Protein AF-A0A1H7HLQ2-F1 (afdb_monomer_lite)

Organism: NCBI:txid650850

Radius of gyration: 25.35 Å; chains: 1; bounding box: 40×44×76 Å

InterPro domains:
  IPR029261 Transposase IS204/IS1001/IS1096/IS1165, zinc-finger [PF14690] (16-47)
  IPR032877 Transposase IS204/IS1001/IS1096/IS1165, helix-turn-helix domain [PF13542] (53-80)

Sequence (111 aa):
MSVVTDTRPLQRHPAHDFAEKTWRHLNFFQHHCYLHARVSRTKCPEHGVRRIKVPWARPGSDLTLLFEQSAMSLVKEMPVLASPPPGAKAKGGVCRKNPNNSMELSEIPAS

Secondary structure (DSSP, 8-state):
-------S------EEEEEEEEEEPPPBTTB--EEEEEEEEEEETTTEEEEPPPTTS-TT-SB-HHHHHHHHHHHHHS-GGGSPPTT--------EEPTT--EE-PPPPP-

pLDDT: mean 72.98, std 18.6, range [35.03, 95.12]

Foldseek 3Di:
DDPCPPPDDDPDADFDDWDWAKAWEDDPPPDTDIDIDTWTWGQDPVPGTHTDDDPQDDVPHRYGPNVVVVVVVVVVVDDCVVPQPPPDDDPDFDQDQDPVRDTDGDDDDDD

Structure (mmCIF, N/CA/C/O backbone):
data_AF-A0A1H7HLQ2-F1
#
_entry.id   AF-A0A1H7HLQ2-F1
#
loop_
_atom_site.group_PDB
_atom_site.id
_atom_site.type_symbol
_atom_site.label_atom_id
_atom_site.label_alt_id
_atom_site.label_comp_id
_atom_site.label_asym_id
_atom_site.label_entity_id
_atom_site.label_seq_id
_atom_site.pdbx_PDB_ins_code
_atom_site.Cartn_x
_atom_site.Cartn_y
_atom_site.Cartn_z
_atom_site.occupancy
_atom_site.B_iso_or_equiv
_atom_site.auth_seq_id
_atom_site.auth_comp_id
_atom_site.auth_asym_id
_atom_site.auth_atom_id
_atom_site.pdbx_PDB_model_num
ATOM 1 N N . MET A 1 1 ? -0.833 15.853 -11.518 1.00 40.28 1 MET A N 1
ATOM 2 C CA . MET A 1 1 ? -1.507 14.845 -10.670 1.00 40.28 1 MET A CA 1
ATOM 3 C C . MET A 1 1 ? -1.704 15.449 -9.297 1.00 40.28 1 MET A C 1
ATOM 5 O O . MET A 1 1 ? -0.758 15.513 -8.525 1.00 40.28 1 MET A O 1
ATOM 9 N N . SER A 1 2 ? -2.890 15.975 -9.019 1.00 35.03 2 SER A N 1
ATOM 10 C CA . SER A 1 2 ? -3.240 16.457 -7.687 1.00 35.03 2 SER A CA 1
ATOM 11 C C . SER A 1 2 ? -3.393 15.249 -6.764 1.00 35.03 2 SER A C 1
ATOM 13 O O . SER A 1 2 ? -4.362 14.494 -6.854 1.00 35.03 2 SER A O 1
ATOM 15 N N . VAL A 1 3 ? -2.426 15.035 -5.871 1.00 47.22 3 VAL A N 1
ATOM 16 C CA . VAL A 1 3 ? -2.697 14.271 -4.655 1.00 47.22 3 VAL A CA 1
ATOM 17 C C . VAL A 1 3 ? -3.708 15.094 -3.872 1.00 47.22 3 VAL A C 1
ATOM 19 O O . VAL A 1 3 ? -3.358 16.056 -3.202 1.00 47.22 3 VAL A O 1
ATOM 22 N N . VAL A 1 4 ? -4.992 14.777 -4.029 1.00 48.41 4 VAL A N 1
ATOM 23 C CA . VAL A 1 4 ? -6.038 15.334 -3.174 1.00 48.41 4 VAL A CA 1
ATOM 24 C C . VAL A 1 4 ? -5.762 14.781 -1.776 1.00 48.41 4 VAL A C 1
ATOM 26 O O . VAL A 1 4 ? -6.194 13.684 -1.404 1.00 48.41 4 VAL A O 1
ATOM 29 N N . THR A 1 5 ? -4.936 15.493 -1.014 1.00 48.91 5 THR A N 1
ATOM 30 C CA . THR A 1 5 ? -4.884 15.359 0.433 1.00 48.91 5 THR A CA 1
ATOM 31 C C . THR A 1 5 ? -6.223 15.876 0.919 1.00 48.91 5 THR A C 1
ATOM 33 O O . THR A 1 5 ? -6.442 17.078 0.994 1.00 48.91 5 THR A O 1
ATOM 36 N N . ASP A 1 6 ? -7.147 14.936 1.106 1.00 54.38 6 ASP A N 1
ATOM 37 C CA . ASP A 1 6 ? -8.474 15.158 1.665 1.00 54.38 6 ASP A CA 1
ATOM 38 C C . ASP A 1 6 ? -8.367 16.092 2.881 1.00 54.38 6 ASP A C 1
ATOM 40 O O . ASP A 1 6 ? -7.772 15.728 3.894 1.00 54.38 6 ASP A O 1
ATOM 44 N N . THR A 1 7 ? -8.873 17.318 2.742 1.00 49.31 7 THR A N 1
ATOM 45 C CA . THR A 1 7 ? -8.858 18.375 3.766 1.00 49.31 7 THR A CA 1
ATOM 46 C C . THR A 1 7 ? -10.005 18.223 4.768 1.00 49.31 7 THR A C 1
ATOM 48 O O . THR A 1 7 ? -10.246 19.120 5.576 1.00 49.31 7 THR A O 1
ATOM 51 N N . ARG A 1 8 ? -10.737 17.100 4.738 1.00 59.03 8 ARG A N 1
ATOM 52 C CA . ARG A 1 8 ? -11.829 16.838 5.678 1.00 59.03 8 ARG A CA 1
ATOM 53 C C . ARG A 1 8 ? -11.300 16.664 7.109 1.00 59.03 8 ARG A C 1
ATOM 55 O O . ARG A 1 8 ? -10.289 15.985 7.309 1.00 59.03 8 ARG A O 1
ATOM 62 N N . PRO A 1 9 ? -11.986 17.238 8.115 1.00 53.56 9 PRO A N 1
ATOM 63 C CA . PRO A 1 9 ? -11.575 17.135 9.509 1.00 53.56 9 PRO A CA 1
ATOM 64 C C . PRO A 1 9 ? -11.512 15.666 9.948 1.00 53.56 9 PRO A C 1
ATOM 66 O O . PRO A 1 9 ? -12.451 14.891 9.762 1.00 53.56 9 PRO A O 1
ATOM 69 N N . LEU A 1 10 ? -10.371 15.275 10.521 1.00 60.47 10 LEU A N 1
ATOM 70 C CA . LEU A 1 10 ? -10.120 13.915 10.989 1.00 60.47 10 LEU A CA 1
ATOM 71 C C . LEU A 1 10 ? -10.895 13.663 12.290 1.00 60.47 10 LEU A C 1
ATOM 73 O O . LEU A 1 10 ? -10.392 13.931 13.381 1.00 60.47 10 LEU A O 1
ATOM 77 N N . GLN A 1 11 ? -12.109 13.123 12.183 1.00 65.31 11 GLN A N 1
ATOM 78 C CA . GLN A 1 11 ? -12.862 12.609 13.329 1.00 65.31 11 GLN A CA 1
ATOM 79 C C . GLN A 1 11 ? -12.097 11.413 13.931 1.00 65.31 11 GLN A C 1
ATOM 81 O O . GLN A 1 11 ? -12.017 10.335 13.332 1.00 65.31 11 GLN A O 1
ATOM 86 N N . ARG A 1 12 ? -11.481 11.608 15.104 1.00 63.28 12 ARG A N 1
ATOM 87 C CA . ARG A 1 12 ? -10.683 10.575 15.783 1.00 63.28 12 ARG A CA 1
ATOM 88 C C . ARG A 1 12 ? -11.603 9.666 16.593 1.00 63.28 12 ARG A C 1
ATOM 90 O O . ARG A 1 12 ? -12.116 10.062 17.631 1.00 63.28 12 ARG A O 1
ATOM 97 N N . HIS A 1 13 ? -11.790 8.441 16.118 1.00 76.00 13 HIS A N 1
ATOM 98 C CA . HIS A 1 13 ? -12.482 7.380 16.850 1.00 76.00 13 HIS A CA 1
ATOM 99 C C . HIS A 1 13 ? -11.469 6.365 17.398 1.00 76.00 13 HIS A C 1
ATOM 101 O O . HIS A 1 13 ? -10.427 6.164 16.764 1.00 76.00 13 HIS A O 1
ATOM 107 N N . PRO A 1 14 ? -11.751 5.711 18.541 1.00 77.31 14 PRO A N 1
ATOM 108 C CA . PRO A 1 14 ? -10.884 4.664 19.070 1.00 77.31 14 PRO A CA 1
ATOM 109 C C . PRO A 1 14 ? -10.723 3.518 18.059 1.00 77.31 14 PRO A C 1
ATOM 111 O O . PRO A 1 14 ? -11.636 3.207 17.285 1.00 77.31 14 PRO A O 1
ATOM 114 N N . ALA A 1 15 ? -9.538 2.905 18.050 1.00 80.88 15 ALA A N 1
ATOM 115 C CA . ALA A 1 15 ? -9.271 1.728 17.231 1.00 80.88 15 ALA A CA 1
ATOM 116 C C . ALA A 1 15 ? -10.113 0.557 17.755 1.00 80.88 15 ALA A C 1
ATOM 118 O O . ALA A 1 15 ? -10.035 0.228 18.935 1.00 80.88 15 ALA A O 1
ATOM 119 N N . HIS A 1 16 ? -10.936 -0.032 16.884 1.00 81.38 16 HIS A N 1
ATOM 120 C CA . HIS A 1 16 ? -11.780 -1.172 17.235 1.00 81.38 16 HIS A CA 1
ATOM 121 C C . HIS A 1 16 ? -11.010 -2.476 17.040 1.00 81.38 16 HIS A C 1
ATOM 123 O O . HIS A 1 16 ? -10.824 -3.219 17.993 1.00 81.38 16 HIS A O 1
ATOM 129 N N . ASP A 1 17 ? -10.489 -2.675 15.824 1.00 88.25 17 ASP A N 1
ATOM 130 C CA . ASP A 1 17 ? -9.784 -3.889 15.412 1.00 88.25 17 ASP A CA 1
ATOM 131 C C . ASP A 1 17 ? -8.540 -3.554 14.588 1.00 88.25 17 ASP A C 1
ATOM 133 O O . ASP A 1 17 ? -8.438 -2.481 13.983 1.00 88.25 17 ASP A O 1
ATOM 137 N N . PHE A 1 18 ? -7.627 -4.517 14.478 1.00 89.00 18 PHE A N 1
ATOM 138 C CA . PHE A 1 18 ? -6.490 -4.461 13.566 1.00 89.00 18 PHE A CA 1
ATOM 139 C C . PHE A 1 18 ? -6.638 -5.535 12.495 1.00 89.00 18 PHE A C 1
ATOM 141 O O . PHE A 1 18 ? -6.796 -6.711 12.805 1.00 89.00 18 PHE A O 1
ATOM 148 N N . ALA A 1 19 ? -6.572 -5.130 11.230 1.00 89.38 19 ALA A N 1
ATOM 149 C CA . ALA A 1 19 ? -6.536 -6.054 10.105 1.00 89.38 19 ALA A CA 1
ATOM 150 C C . ALA A 1 19 ? -5.135 -6.052 9.502 1.00 89.38 19 ALA A C 1
ATOM 152 O O . ALA A 1 19 ? -4.587 -4.990 9.194 1.00 89.38 19 ALA A O 1
ATOM 153 N N . GLU A 1 20 ? -4.564 -7.236 9.324 1.00 92.12 20 GLU A N 1
ATOM 154 C CA . GLU A 1 20 ? -3.297 -7.386 8.627 1.00 92.12 20 GLU A CA 1
ATOM 155 C C . GLU A 1 20 ? -3.494 -7.101 7.138 1.00 92.12 20 GLU A C 1
ATOM 157 O O . GLU A 1 20 ? -4.456 -7.561 6.514 1.00 92.12 20 GLU A O 1
ATOM 162 N N . LYS A 1 21 ? -2.623 -6.263 6.579 1.00 92.06 21 LYS A N 1
ATOM 163 C CA . LYS A 1 21 ? -2.625 -5.949 5.159 1.00 92.06 21 LYS A CA 1
ATOM 164 C C . LYS A 1 21 ? -1.209 -6.030 4.607 1.00 92.06 21 LYS A C 1
ATOM 166 O O . LYS A 1 21 ? -0.250 -5.582 5.233 1.00 92.06 21 LYS A O 1
ATOM 171 N N . THR A 1 22 ? -1.130 -6.575 3.402 1.00 94.19 22 THR A N 1
ATOM 172 C CA . THR A 1 22 ? 0.091 -6.674 2.616 1.00 94.19 22 THR A CA 1
ATOM 173 C C . THR A 1 22 ? -0.018 -5.745 1.414 1.00 94.19 22 THR A C 1
ATOM 175 O O . THR A 1 22 ? -1.061 -5.708 0.760 1.00 94.19 22 THR A O 1
ATOM 178 N N . TRP A 1 23 ? 1.049 -5.008 1.114 1.00 95.12 23 TRP A N 1
ATOM 179 C CA . TRP A 1 23 ? 1.189 -4.251 -0.129 1.00 95.12 23 TRP A CA 1
ATOM 180 C C . TRP A 1 23 ? 2.413 -4.703 -0.900 1.00 95.12 23 TRP A C 1
ATOM 182 O O . TRP A 1 23 ? 3.454 -5.019 -0.321 1.00 95.12 23 TRP A O 1
ATOM 192 N N . ARG A 1 24 ? 2.319 -4.653 -2.222 1.00 93.25 24 ARG A N 1
ATOM 193 C CA . ARG A 1 24 ? 3.459 -4.815 -3.108 1.00 93.25 24 ARG A CA 1
ATOM 194 C C . ARG A 1 24 ? 4.231 -3.495 -3.215 1.00 93.25 24 ARG A C 1
ATOM 196 O O . ARG A 1 24 ? 3.666 -2.454 -3.569 1.00 93.25 24 ARG A O 1
ATOM 203 N N . HIS A 1 25 ? 5.522 -3.542 -2.890 1.00 93.50 25 HIS A N 1
ATOM 204 C CA . HIS A 1 25 ? 6.429 -2.403 -3.025 1.00 93.50 25 HIS A CA 1
ATOM 205 C C . HIS A 1 25 ? 7.313 -2.539 -4.272 1.00 93.50 25 HIS A C 1
ATOM 207 O O . HIS A 1 25 ? 7.290 -3.566 -4.957 1.00 93.50 25 HIS A O 1
ATOM 213 N N . LEU A 1 26 ? 8.068 -1.480 -4.582 1.00 91.25 26 LEU A N 1
ATOM 214 C CA . LEU A 1 26 ? 9.088 -1.525 -5.621 1.00 91.25 26 LEU A CA 1
ATOM 215 C C . LEU A 1 26 ? 10.132 -2.593 -5.272 1.00 91.25 26 LEU A C 1
ATOM 217 O O . LEU A 1 26 ? 10.416 -2.845 -4.100 1.00 91.25 26 LEU A O 1
ATOM 221 N N . ASN A 1 27 ? 10.672 -3.248 -6.298 1.00 90.56 27 ASN A N 1
ATOM 222 C CA . ASN A 1 27 ? 11.707 -4.254 -6.105 1.00 90.56 27 ASN A CA 1
ATOM 223 C C . ASN A 1 27 ? 12.945 -3.586 -5.503 1.00 90.56 27 ASN A C 1
ATOM 225 O O . ASN A 1 27 ? 13.482 -2.637 -6.075 1.00 90.56 27 ASN A O 1
ATOM 229 N N . PHE A 1 28 ? 13.417 -4.108 -4.374 1.00 87.00 28 PHE A N 1
ATOM 230 C CA . PHE A 1 28 ? 14.768 -3.813 -3.921 1.00 87.00 28 PHE A CA 1
ATOM 231 C C . PHE A 1 28 ? 15.702 -4.724 -4.713 1.00 87.00 28 PHE A C 1
ATOM 233 O O . PHE A 1 28 ? 15.728 -5.938 -4.504 1.00 87.00 28 PHE A O 1
ATOM 240 N N . PHE A 1 29 ? 16.419 -4.134 -5.670 1.00 87.06 29 PHE A N 1
ATOM 241 C CA . PHE A 1 29 ? 17.260 -4.856 -6.625 1.00 87.06 29 PHE A CA 1
ATOM 242 C C . PHE A 1 29 ? 16.455 -5.904 -7.415 1.00 87.06 29 PHE A C 1
ATOM 244 O O . PHE A 1 29 ? 15.493 -5.568 -8.104 1.00 87.06 29 PHE A O 1
ATOM 251 N N . GLN A 1 30 ? 16.842 -7.175 -7.309 1.00 90.88 30 GLN A N 1
ATOM 252 C CA . GLN A 1 30 ? 16.214 -8.306 -7.992 1.00 90.88 30 GLN A CA 1
ATOM 253 C C . GLN A 1 30 ? 15.228 -9.062 -7.089 1.00 90.88 30 GLN A C 1
ATOM 255 O O . GLN A 1 30 ? 14.744 -10.130 -7.456 1.00 90.88 30 GLN A O 1
ATOM 260 N N . HIS A 1 31 ? 14.910 -8.524 -5.908 1.00 92.88 31 HIS A N 1
ATOM 261 C CA . HIS A 1 31 ? 14.055 -9.203 -4.944 1.00 92.88 31 HIS A CA 1
ATOM 262 C C . HIS A 1 31 ? 12.661 -8.596 -4.872 1.00 92.88 31 HIS A C 1
ATOM 264 O O . HIS A 1 31 ? 12.442 -7.381 -4.856 1.00 92.88 31 HIS A O 1
ATOM 270 N N . HIS A 1 32 ? 11.688 -9.497 -4.786 1.00 91.94 32 HIS A N 1
ATOM 271 C CA . HIS A 1 32 ? 10.299 -9.156 -4.590 1.00 91.94 32 HIS A CA 1
ATOM 272 C C . HIS A 1 32 ? 10.084 -8.607 -3.169 1.00 91.94 32 HIS A C 1
ATOM 274 O O . HIS A 1 32 ? 10.182 -9.355 -2.206 1.00 91.94 32 HIS A O 1
ATOM 280 N N . CYS A 1 33 ? 9.743 -7.319 -3.045 1.00 94.00 33 CYS A N 1
ATOM 281 C CA . CYS A 1 33 ? 9.469 -6.683 -1.754 1.00 94.00 33 CYS A CA 1
ATOM 282 C C . CYS A 1 33 ? 7.963 -6.575 -1.465 1.00 94.00 33 CYS A C 1
ATOM 284 O O . CYS A 1 33 ? 7.172 -6.153 -2.318 1.00 94.00 33 CYS A O 1
ATOM 286 N N . TYR A 1 34 ? 7.579 -6.929 -0.240 1.00 94.50 34 TYR A N 1
ATOM 287 C CA . TYR A 1 34 ? 6.223 -6.804 0.279 1.00 94.50 34 TYR A CA 1
ATOM 288 C C . TYR A 1 34 ? 6.254 -6.071 1.620 1.00 94.50 34 TYR A C 1
ATOM 290 O O . TYR A 1 34 ? 7.094 -6.350 2.472 1.00 94.50 34 TYR A O 1
ATOM 298 N N . LEU A 1 35 ? 5.338 -5.121 1.797 1.00 93.12 35 LEU A N 1
ATOM 299 C CA . LEU A 1 35 ? 5.152 -4.397 3.046 1.00 93.12 35 LEU A CA 1
ATOM 300 C C . LEU A 1 35 ? 3.985 -5.025 3.801 1.00 93.12 35 LEU A C 1
ATOM 302 O O . LEU A 1 35 ? 2.859 -5.004 3.308 1.00 93.12 35 LEU A O 1
ATOM 306 N N . HIS A 1 36 ? 4.247 -5.541 4.996 1.00 94.00 36 HIS A N 1
ATOM 307 C CA . HIS A 1 36 ? 3.229 -6.098 5.882 1.00 94.00 36 HIS A CA 1
ATOM 308 C C . HIS A 1 36 ? 2.992 -5.127 7.035 1.00 94.00 36 HIS A C 1
ATOM 310 O O . HIS A 1 36 ? 3.928 -4.773 7.752 1.00 94.00 36 HIS A O 1
ATOM 316 N N . ALA A 1 37 ? 1.755 -4.669 7.216 1.00 92.56 37 ALA A N 1
ATOM 317 C CA . ALA A 1 37 ? 1.403 -3.861 8.377 1.00 92.56 37 ALA A CA 1
ATOM 318 C C . ALA A 1 37 ? -0.015 -4.155 8.861 1.00 92.56 37 ALA A C 1
ATOM 320 O O . ALA A 1 37 ? -0.937 -4.418 8.087 1.00 92.56 37 ALA A O 1
ATOM 321 N N . ARG A 1 38 ? -0.199 -4.038 10.175 1.00 91.56 38 ARG A N 1
ATOM 322 C CA . ARG A 1 38 ? -1.516 -4.087 10.807 1.00 91.56 38 ARG A CA 1
ATOM 323 C C . ARG A 1 38 ? -2.153 -2.708 10.719 1.00 91.56 38 ARG A C 1
ATOM 325 O O . ARG A 1 38 ? -1.651 -1.754 11.307 1.00 91.56 38 ARG A O 1
ATOM 332 N N . VAL A 1 39 ? -3.257 -2.599 9.988 1.00 90.00 39 VAL A N 1
ATOM 333 C CA . VAL A 1 39 ? -4.001 -1.345 9.840 1.00 90.00 39 VAL A CA 1
ATOM 334 C C . VAL A 1 39 ? -5.203 -1.364 10.760 1.00 90.00 39 VAL A C 1
ATOM 336 O O . VAL A 1 39 ? -6.015 -2.292 10.722 1.00 90.00 39 VAL A O 1
ATOM 339 N N . SER A 1 40 ? -5.340 -0.315 11.562 1.00 89.56 40 SER A N 1
ATOM 340 C CA . SER A 1 40 ? -6.493 -0.159 12.433 1.00 89.56 40 SER A CA 1
ATOM 341 C C . SER A 1 40 ? -7.766 0.126 11.635 1.00 89.56 40 SER A C 1
ATOM 343 O O . SER A 1 40 ? -7.792 0.842 10.623 1.00 89.56 40 SER A O 1
ATOM 345 N N . ARG A 1 41 ? -8.853 -0.468 12.114 1.00 86.25 41 ARG A N 1
ATOM 346 C CA . ARG A 1 41 ? -10.221 -0.208 11.689 1.00 86.25 41 ARG A CA 1
ATOM 347 C C . ARG A 1 41 ? -10.914 0.554 12.809 1.00 86.25 41 ARG A C 1
ATOM 349 O O . ARG A 1 41 ? -10.882 0.139 13.967 1.00 86.25 41 ARG A O 1
ATOM 356 N N . THR A 1 42 ? -11.518 1.679 12.468 1.00 87.50 42 THR A N 1
ATOM 357 C CA . THR A 1 42 ? -12.313 2.492 13.384 1.00 87.50 42 THR A CA 1
ATOM 358 C C . THR A 1 42 ? -13.791 2.218 13.144 1.00 87.50 42 THR A C 1
ATOM 360 O O . THR A 1 42 ? -14.236 2.025 12.008 1.00 87.50 42 THR A O 1
ATOM 363 N N . LYS A 1 43 ? -14.569 2.178 14.226 1.00 82.94 43 LYS A N 1
ATOM 364 C CA . LYS A 1 43 ? -16.024 2.033 14.165 1.00 82.94 43 LYS A CA 1
ATOM 365 C C . LYS A 1 43 ? -16.648 3.424 14.239 1.00 82.94 43 LYS A C 1
ATOM 367 O O . LYS A 1 43 ? -16.592 4.069 15.281 1.00 82.94 43 LYS A O 1
ATOM 372 N N . CYS A 1 44 ? -17.201 3.892 13.126 1.00 80.12 44 CYS A N 1
ATOM 373 C CA . CYS A 1 44 ? -17.971 5.129 13.074 1.00 80.12 44 CYS A CA 1
ATOM 374 C C . CYS A 1 44 ? -19.466 4.776 13.183 1.00 80.12 44 CYS A C 1
ATOM 376 O O . CYS A 1 44 ? -19.912 3.893 12.447 1.00 80.12 44 CYS A O 1
ATOM 378 N N . PRO A 1 45 ? -20.246 5.422 14.067 1.00 77.62 45 PRO A N 1
ATOM 379 C CA . PRO A 1 45 ? -21.670 5.118 14.219 1.00 77.62 45 PRO A CA 1
ATOM 380 C C . PRO A 1 45 ? -22.480 5.407 12.945 1.00 77.62 45 PRO A C 1
ATOM 382 O O . PRO A 1 45 ? -23.388 4.651 12.629 1.00 77.62 45 PRO A O 1
ATOM 385 N N . GLU A 1 46 ? -22.112 6.435 12.175 1.00 80.12 46 GLU A N 1
ATOM 386 C CA . GLU A 1 46 ? -22.824 6.817 10.943 1.00 80.12 46 GLU A CA 1
ATOM 387 C C . GLU A 1 46 ? -22.373 6.028 9.707 1.00 80.12 46 GLU A C 1
ATOM 389 O O . GLU A 1 46 ? -23.152 5.770 8.796 1.00 80.12 46 GLU A O 1
ATOM 394 N N . HIS A 1 47 ? -21.095 5.646 9.656 1.00 76.62 47 HIS A N 1
ATOM 395 C CA . HIS A 1 47 ? -20.464 5.118 8.443 1.00 76.62 47 HIS A CA 1
ATOM 396 C C . HIS A 1 47 ? -20.030 3.650 8.549 1.00 76.62 47 HIS A C 1
ATOM 398 O O . HIS A 1 47 ? -19.4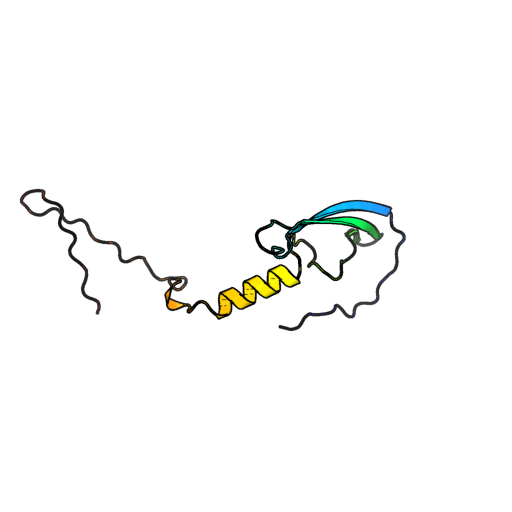10 3.121 7.620 1.00 76.62 47 HIS A O 1
ATOM 404 N N . GLY A 1 48 ? -20.297 3.008 9.688 1.00 81.88 48 GLY A N 1
ATOM 405 C CA . GLY A 1 48 ? -19.866 1.649 9.987 1.00 81.88 48 GLY A CA 1
ATOM 406 C C . GLY A 1 48 ? -18.358 1.527 10.227 1.00 81.88 48 GLY A C 1
ATOM 407 O O . GLY A 1 48 ? -17.674 2.465 10.647 1.00 81.88 48 GLY A O 1
ATOM 408 N N . VAL A 1 49 ? -17.820 0.331 9.985 1.00 82.94 49 VAL A N 1
ATOM 409 C CA . VAL A 1 49 ? -16.403 0.026 10.222 1.00 82.94 49 VAL A CA 1
ATOM 410 C C . VAL A 1 49 ? -15.563 0.464 9.023 1.00 82.94 49 VAL A C 1
ATOM 412 O O . VAL A 1 49 ? -15.590 -0.176 7.970 1.00 82.94 49 VAL A O 1
ATOM 415 N N . ARG A 1 50 ? -14.757 1.516 9.195 1.00 82.94 50 ARG A N 1
AT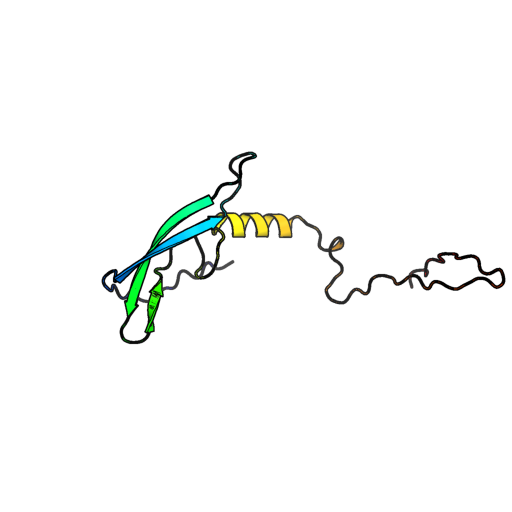OM 416 C CA . ARG A 1 50 ? -13.834 2.023 8.170 1.00 82.94 50 ARG A CA 1
ATOM 417 C C . ARG A 1 50 ? -12.387 1.735 8.542 1.00 82.94 50 ARG A C 1
ATOM 419 O O . ARG A 1 50 ? -12.010 1.712 9.707 1.00 82.94 50 ARG A O 1
ATOM 426 N N . ARG A 1 51 ? -11.555 1.499 7.532 1.00 83.06 51 ARG A N 1
ATOM 427 C CA . ARG A 1 51 ? -10.105 1.365 7.707 1.00 83.06 51 ARG A CA 1
ATOM 428 C C . ARG A 1 51 ? -9.461 2.750 7.667 1.00 83.06 51 ARG A C 1
ATOM 430 O O . ARG A 1 51 ? -9.861 3.574 6.844 1.00 83.06 51 ARG A O 1
ATOM 437 N N . ILE A 1 52 ? -8.463 2.993 8.518 1.00 85.00 52 ILE A N 1
ATOM 438 C CA . ILE A 1 52 ? -7.694 4.242 8.468 1.00 85.00 52 ILE A CA 1
ATOM 439 C C . ILE A 1 52 ? -6.932 4.329 7.137 1.00 85.00 52 ILE A C 1
ATOM 441 O O . ILE A 1 52 ? -6.412 3.333 6.626 1.00 85.00 52 ILE A O 1
ATOM 445 N N . LYS A 1 53 ? -6.874 5.537 6.566 1.00 84.19 53 LYS A N 1
ATOM 446 C CA . LYS A 1 53 ? -6.049 5.833 5.394 1.00 84.19 53 LYS A CA 1
ATOM 447 C C . LYS A 1 53 ? -4.578 5.827 5.806 1.00 84.19 53 LYS A C 1
ATOM 449 O O . LYS A 1 53 ? -4.152 6.661 6.598 1.00 84.19 53 LYS A O 1
ATOM 454 N N . VAL A 1 54 ? -3.810 4.896 5.252 1.00 88.12 54 VAL A N 1
ATOM 455 C CA . VAL A 1 54 ? -2.352 4.876 5.408 1.00 88.12 54 VAL A CA 1
ATOM 456 C C . VAL A 1 54 ? -1.709 5.897 4.460 1.00 88.12 54 VAL A C 1
ATOM 458 O O . VAL A 1 54 ? -2.215 6.094 3.353 1.00 88.12 54 VAL A O 1
ATOM 461 N N . PRO A 1 55 ? -0.607 6.560 4.849 1.00 86.56 55 PRO A N 1
ATOM 462 C CA . PRO A 1 55 ? -0.008 7.609 4.024 1.00 86.56 55 PRO A CA 1
ATOM 463 C C . PRO A 1 55 ? 0.727 7.075 2.785 1.00 86.56 55 PRO A C 1
ATOM 465 O O . PRO A 1 55 ? 0.952 7.835 1.853 1.00 86.56 55 PRO A O 1
ATOM 468 N N . TRP A 1 56 ? 1.072 5.784 2.739 1.00 86.94 56 TRP A N 1
ATOM 469 C CA . TRP A 1 56 ? 1.837 5.164 1.646 1.00 86.94 56 TRP A CA 1
ATOM 470 C C . TRP A 1 56 ? 1.000 4.337 0.662 1.00 86.94 56 TRP A C 1
ATOM 472 O O . TRP A 1 56 ? 1.571 3.775 -0.270 1.00 86.94 56 TRP A O 1
ATOM 482 N N . ALA A 1 57 ? -0.318 4.212 0.843 1.00 91.00 57 ALA A N 1
ATOM 483 C CA . ALA A 1 57 ? -1.180 3.461 -0.075 1.00 91.00 57 ALA A CA 1
ATOM 484 C C . ALA A 1 57 ? -2.576 4.080 -0.193 1.00 91.00 57 ALA A C 1
ATOM 486 O O . ALA A 1 57 ? -3.139 4.610 0.769 1.00 91.00 57 ALA A O 1
ATOM 487 N N . ARG A 1 58 ? -3.167 3.979 -1.385 1.00 88.44 58 ARG A N 1
ATOM 488 C CA . ARG A 1 58 ? -4.548 4.406 -1.634 1.00 88.44 58 ARG A CA 1
ATOM 489 C C . ARG A 1 58 ? -5.535 3.434 -0.960 1.00 88.44 58 ARG A C 1
ATOM 491 O O . ARG A 1 58 ? -5.269 2.230 -0.919 1.00 88.44 58 ARG A O 1
ATOM 498 N N . PRO A 1 59 ? -6.689 3.897 -0.437 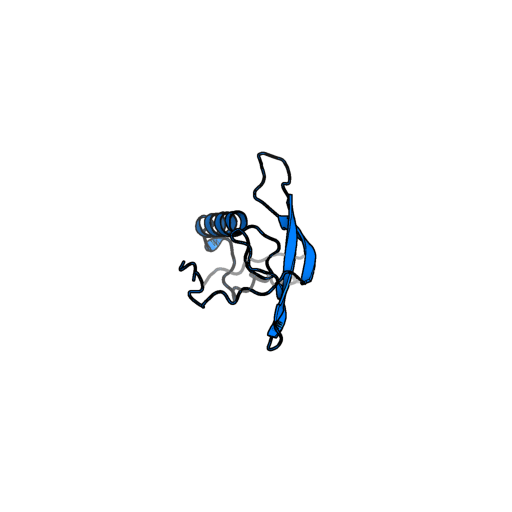1.00 85.44 59 PRO A N 1
ATOM 499 C CA . PRO A 1 59 ? -7.732 2.995 0.049 1.00 85.44 59 PRO A CA 1
ATOM 500 C C . PRO A 1 59 ? -8.148 2.010 -1.049 1.00 85.44 59 PRO A C 1
ATOM 502 O O . PRO A 1 59 ? -8.428 2.414 -2.173 1.00 85.44 59 PRO A O 1
ATOM 505 N N . GLY A 1 60 ? -8.164 0.720 -0.715 1.00 83.38 60 GLY A N 1
ATOM 506 C CA . GLY A 1 60 ? -8.490 -0.359 -1.653 1.00 83.38 60 GLY A CA 1
ATOM 507 C C . GLY A 1 60 ? -7.333 -0.825 -2.542 1.00 83.38 60 GLY A C 1
ATOM 508 O O . GLY A 1 60 ? -7.445 -1.900 -3.109 1.00 83.38 60 GLY A O 1
ATOM 509 N N . SER A 1 61 ? -6.214 -0.095 -2.608 1.00 87.56 61 SER A N 1
ATOM 510 C CA . SER A 1 61 ? -5.031 -0.537 -3.356 1.00 87.56 61 SER A CA 1
ATOM 511 C C . SER A 1 61 ? -4.196 -1.524 -2.541 1.00 87.56 61 SER A C 1
ATOM 513 O O . SER A 1 61 ? -4.062 -1.380 -1.316 1.00 87.56 61 SER A O 1
ATOM 515 N N . ASP A 1 62 ? -3.636 -2.510 -3.236 1.00 90.38 62 ASP A N 1
ATOM 516 C CA . ASP A 1 62 ? -2.650 -3.470 -2.726 1.00 90.38 62 ASP A CA 1
ATOM 517 C C . ASP A 1 62 ? -1.224 -3.102 -3.168 1.00 90.38 62 ASP A C 1
ATOM 519 O O . ASP A 1 62 ? -0.278 -3.857 -2.954 1.00 90.38 62 ASP A O 1
ATOM 523 N N . LEU A 1 63 ? -1.049 -1.913 -3.749 1.00 91.31 63 LEU A N 1
ATOM 524 C CA . LEU A 1 63 ? 0.235 -1.354 -4.151 1.00 91.31 63 LEU A CA 1
ATOM 525 C C . LEU A 1 63 ? 0.591 -0.157 -3.267 1.00 91.31 63 LEU A C 1
ATOM 527 O O . LEU A 1 63 ? -0.270 0.558 -2.748 1.00 91.31 63 LEU A O 1
ATOM 531 N N . THR A 1 64 ? 1.890 0.064 -3.087 1.00 93.31 64 THR A N 1
ATOM 532 C CA . THR A 1 64 ? 2.379 1.317 -2.493 1.00 93.31 64 THR A CA 1
ATOM 533 C C . THR A 1 64 ? 2.258 2.467 -3.497 1.00 93.31 64 THR A C 1
ATOM 535 O O . THR A 1 64 ? 2.434 2.262 -4.697 1.00 93.31 64 THR A O 1
ATOM 538 N N . LEU A 1 65 ? 2.024 3.691 -3.018 1.00 91.56 65 LEU A N 1
ATOM 539 C CA . LEU A 1 65 ? 1.947 4.898 -3.853 1.00 91.56 65 LEU A CA 1
ATOM 540 C C . LEU A 1 65 ? 3.201 5.087 -4.711 1.00 91.56 65 LEU A C 1
ATOM 542 O O . LEU A 1 65 ? 3.105 5.502 -5.859 1.00 91.56 65 LEU A O 1
ATOM 546 N N . LEU A 1 66 ? 4.371 4.739 -4.169 1.00 90.00 66 LEU A N 1
ATOM 547 C CA . LEU A 1 66 ? 5.632 4.775 -4.905 1.00 90.00 66 LEU A CA 1
ATOM 548 C C . LEU A 1 66 ? 5.633 3.790 -6.079 1.00 90.00 66 LEU A C 1
ATOM 550 O O . LEU A 1 66 ? 6.054 4.155 -7.170 1.00 90.00 66 LEU A O 1
ATOM 554 N N . PHE A 1 67 ? 5.113 2.574 -5.885 1.00 91.19 67 PHE A N 1
ATOM 555 C CA . PHE A 1 67 ? 4.987 1.601 -6.970 1.00 91.19 67 PHE A CA 1
ATOM 556 C C . PHE A 1 67 ? 4.011 2.087 -8.049 1.00 91.19 67 PHE A C 1
ATOM 558 O O . PHE A 1 67 ? 4.330 2.019 -9.235 1.00 91.19 67 PHE A O 1
ATOM 565 N N . GLU A 1 68 ? 2.851 2.620 -7.647 1.00 90.38 68 GLU A N 1
ATOM 566 C CA . GLU A 1 68 ? 1.887 3.219 -8.581 1.00 90.38 68 GLU A CA 1
ATOM 567 C C . GLU A 1 68 ? 2.548 4.344 -9.393 1.00 90.38 68 GLU A C 1
ATOM 569 O O . GLU A 1 68 ? 2.444 4.369 -10.617 1.00 90.38 68 GLU A O 1
ATOM 574 N N . GLN A 1 69 ? 3.305 5.229 -8.739 1.00 91.25 69 GLN A N 1
ATOM 575 C CA . GLN A 1 69 ? 4.022 6.314 -9.405 1.00 91.25 69 GLN A CA 1
ATOM 576 C C . GLN A 1 69 ? 5.093 5.801 -10.377 1.00 91.25 69 GLN A C 1
ATOM 578 O O . GLN A 1 69 ? 5.165 6.295 -11.502 1.00 91.25 69 GLN A O 1
ATOM 583 N N . SER A 1 70 ? 5.899 4.808 -9.988 1.00 90.62 70 SER A N 1
ATOM 584 C CA . SER A 1 70 ? 6.897 4.198 -10.875 1.00 90.62 70 SER A CA 1
ATOM 585 C C . SER A 1 70 ? 6.246 3.591 -12.117 1.00 90.62 70 SER A C 1
ATOM 587 O O . SER A 1 70 ? 6.694 3.867 -13.228 1.00 90.62 70 SER A O 1
ATOM 589 N N . ALA A 1 71 ? 5.157 2.835 -11.955 1.00 89.00 71 ALA A N 1
ATOM 590 C CA . ALA A 1 71 ? 4.419 2.262 -13.078 1.00 89.00 71 ALA A CA 1
ATOM 591 C C . ALA A 1 71 ? 3.895 3.352 -14.028 1.00 89.00 71 ALA A C 1
ATOM 593 O O . ALA A 1 71 ? 4.028 3.234 -15.244 1.00 89.00 71 ALA A O 1
ATOM 594 N N . MET A 1 72 ? 3.368 4.454 -13.486 1.00 88.56 72 MET A N 1
ATOM 595 C CA . MET A 1 72 ? 2.903 5.584 -14.295 1.00 88.56 72 MET A CA 1
ATOM 596 C C . MET A 1 72 ? 4.033 6.305 -15.032 1.00 88.56 72 MET A C 1
ATOM 598 O O . MET A 1 72 ? 3.803 6.800 -16.133 1.00 88.56 72 MET A O 1
ATOM 602 N N . SER A 1 73 ? 5.235 6.378 -14.459 1.00 88.62 73 SER A N 1
ATOM 603 C CA . SER A 1 73 ? 6.407 6.902 -15.168 1.00 88.62 73 SER A CA 1
ATOM 604 C C . SER A 1 73 ? 6.800 6.000 -16.336 1.00 88.62 73 SER A C 1
ATOM 606 O O . SER A 1 73 ? 7.004 6.508 -17.430 1.00 88.62 73 SER A O 1
ATOM 608 N N . LEU A 1 74 ? 6.819 4.675 -16.154 1.00 86.44 74 LEU A N 1
ATOM 609 C CA . LEU A 1 74 ? 7.131 3.740 -17.244 1.00 86.44 74 LEU A CA 1
ATOM 610 C C . LEU A 1 74 ? 6.120 3.834 -18.395 1.00 86.44 74 LEU A C 1
ATOM 612 O O . LEU A 1 74 ? 6.510 3.818 -19.558 1.00 86.44 74 LEU A O 1
ATOM 616 N N . VAL A 1 75 ? 4.831 3.983 -18.080 1.00 86.25 75 VAL A N 1
ATOM 617 C CA . VAL A 1 75 ? 3.778 4.152 -19.096 1.00 86.25 75 VAL A CA 1
ATOM 618 C C . VAL A 1 75 ? 3.984 5.421 -19.931 1.00 86.25 75 VAL A C 1
ATOM 620 O O . VAL A 1 75 ? 3.630 5.425 -21.105 1.00 86.25 75 VAL A O 1
ATOM 623 N N . LYS A 1 76 ? 4.568 6.486 -19.367 1.00 82.50 76 LYS A N 1
ATOM 624 C CA . LYS A 1 76 ? 4.869 7.716 -20.121 1.00 82.50 76 LYS A CA 1
ATOM 625 C C . LYS A 1 76 ? 6.008 7.537 -21.120 1.00 82.50 76 LYS A C 1
ATOM 627 O O . LYS A 1 76 ? 5.962 8.145 -22.182 1.00 82.50 76 LYS A O 1
ATOM 632 N N . GLU A 1 77 ? 7.002 6.721 -20.779 1.00 80.94 77 GLU A N 1
ATOM 633 C CA . GLU A 1 77 ? 8.162 6.465 -21.640 1.00 80.94 77 GLU A CA 1
ATOM 634 C C . GLU A 1 77 ? 7.858 5.454 -22.757 1.00 80.94 77 GLU A C 1
ATOM 636 O O . GLU A 1 77 ? 8.612 5.346 -23.721 1.00 80.94 77 GLU A O 1
ATOM 641 N N . MET A 1 78 ? 6.749 4.712 -22.664 1.00 77.56 78 MET A N 1
ATOM 642 C CA . MET A 1 78 ? 6.294 3.848 -23.751 1.00 77.56 78 MET A CA 1
ATOM 643 C C . MET A 1 78 ? 5.529 4.676 -24.799 1.00 77.56 78 MET A C 1
ATOM 645 O O . MET A 1 78 ? 4.422 5.142 -24.510 1.00 77.56 78 MET A O 1
ATOM 649 N N . PRO A 1 79 ? 6.046 4.846 -26.035 1.00 60.41 79 PRO A N 1
ATOM 650 C CA . PRO A 1 79 ? 5.290 5.502 -27.089 1.00 60.41 79 PRO A CA 1
ATOM 651 C C . PRO A 1 79 ? 4.047 4.668 -27.402 1.00 60.41 79 PRO A C 1
ATOM 653 O O . PRO A 1 79 ? 4.122 3.472 -27.691 1.00 60.41 79 PRO A O 1
ATOM 656 N N . VAL A 1 80 ? 2.891 5.329 -27.380 1.00 60.41 80 VAL A N 1
ATOM 657 C CA . VAL A 1 80 ? 1.557 4.746 -27.608 1.00 60.41 80 VAL A CA 1
ATOM 658 C C . VAL A 1 80 ? 1.450 3.990 -28.943 1.00 60.41 80 VAL A C 1
ATOM 660 O O . VAL A 1 80 ? 0.539 3.196 -29.108 1.00 60.41 80 VAL A O 1
ATOM 663 N N . LEU A 1 81 ? 2.414 4.124 -29.861 1.00 54.66 81 LEU A N 1
ATOM 664 C CA . LEU A 1 81 ? 2.491 3.346 -31.104 1.00 54.66 81 LEU A CA 1
ATOM 665 C C . LEU A 1 81 ? 2.626 1.823 -30.902 1.00 54.66 81 LEU A C 1
ATOM 667 O O . LEU A 1 81 ? 2.303 1.074 -31.82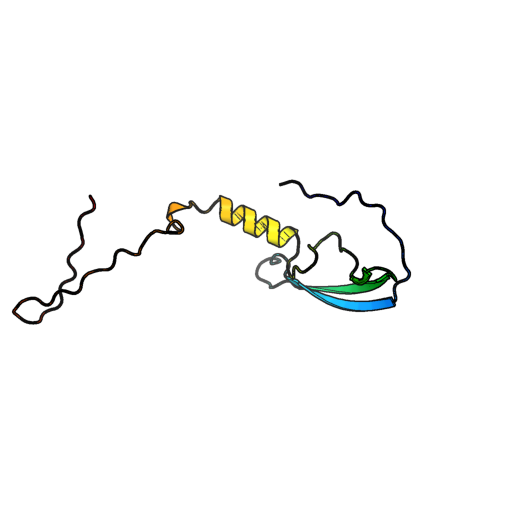0 1.00 54.66 81 LEU A O 1
ATOM 671 N N . ALA A 1 82 ? 3.064 1.349 -29.731 1.00 54.03 82 ALA A N 1
ATOM 672 C CA . ALA A 1 82 ? 3.107 -0.086 -29.418 1.00 54.03 82 ALA A CA 1
ATOM 673 C C . ALA A 1 82 ? 1.793 -0.634 -28.822 1.00 54.03 82 ALA A C 1
ATOM 675 O O . ALA A 1 82 ? 1.608 -1.849 -28.765 1.00 54.03 82 ALA A O 1
ATOM 676 N N . SER A 1 83 ? 0.869 0.235 -28.396 1.00 49.19 83 SER A N 1
ATOM 677 C CA . SER A 1 83 ? -0.491 -0.168 -28.040 1.00 49.19 83 SER A CA 1
ATOM 678 C C . SER A 1 83 ? -1.404 0.160 -29.217 1.00 49.19 83 SER A C 1
ATOM 680 O O . SER A 1 83 ? -1.522 1.334 -29.566 1.00 49.19 83 SER A O 1
ATOM 682 N N . PRO A 1 84 ? -2.111 -0.810 -29.821 1.00 53.34 84 PRO A N 1
ATOM 683 C CA . PRO A 1 84 ? -3.187 -0.460 -30.736 1.00 53.34 84 PRO A CA 1
ATOM 684 C C . PRO A 1 84 ? -4.134 0.506 -29.998 1.00 53.34 84 PRO A C 1
ATOM 686 O O . PRO A 1 84 ? -4.480 0.239 -28.839 1.00 53.34 84 PRO A O 1
ATOM 689 N N . PRO A 1 85 ? -4.514 1.654 -30.591 1.00 52.78 85 PRO A N 1
ATOM 690 C CA . PRO A 1 85 ? -5.487 2.538 -29.964 1.00 52.78 85 PRO A CA 1
ATOM 691 C C . PRO A 1 85 ? -6.767 1.737 -29.676 1.00 52.78 85 PRO A C 1
ATOM 693 O O . PRO A 1 85 ? -7.075 0.810 -30.430 1.00 52.78 85 PRO A O 1
ATOM 696 N N . PRO A 1 86 ? -7.519 2.040 -28.604 1.00 52.62 86 PRO A N 1
ATOM 697 C CA . PRO A 1 86 ? -8.782 1.362 -28.325 1.00 52.62 86 PRO A CA 1
ATOM 698 C C . PRO A 1 86 ? -9.732 1.569 -29.516 1.00 52.62 86 PRO A C 1
ATOM 700 O O . PRO A 1 86 ? -10.287 2.647 -29.700 1.00 52.62 86 PRO A O 1
ATOM 703 N N . GLY A 1 87 ? -9.843 0.544 -30.370 1.00 57.09 87 GLY A N 1
ATOM 704 C CA . GLY A 1 87 ? -10.543 0.594 -31.661 1.00 57.09 87 GLY A CA 1
ATOM 705 C C . GLY A 1 87 ? -9.723 0.143 -32.880 1.00 57.09 87 GLY A C 1
ATOM 706 O O . GLY A 1 87 ? -10.311 -0.131 -33.926 1.00 57.09 87 GLY A O 1
ATOM 707 N N . ALA A 1 88 ? -8.398 -0.004 -32.779 1.00 53.53 88 ALA A N 1
ATOM 708 C CA . ALA A 1 88 ? -7.591 -0.572 -33.855 1.00 53.53 88 ALA A CA 1
ATOM 709 C C . ALA A 1 88 ? -7.853 -2.079 -33.974 1.00 53.53 88 ALA A C 1
ATOM 711 O O . ALA A 1 88 ? -7.389 -2.892 -33.173 1.00 53.53 88 ALA A O 1
ATOM 712 N N . LYS A 1 89 ? -8.620 -2.452 -35.002 1.00 53.06 89 LYS A N 1
ATOM 713 C CA . LYS A 1 89 ? -8.762 -3.840 -35.440 1.00 53.06 89 LYS A CA 1
ATOM 714 C C . LYS A 1 89 ? -7.382 -4.347 -35.857 1.00 53.06 89 LYS A C 1
ATOM 716 O O . LYS A 1 89 ? -6.747 -3.751 -36.724 1.00 53.06 89 LYS A O 1
ATOM 721 N N . ALA A 1 90 ? -6.936 -5.457 -35.266 1.00 52.34 90 ALA A N 1
ATOM 722 C CA . ALA A 1 90 ? -5.840 -6.241 -35.823 1.00 52.34 90 ALA A CA 1
ATOM 723 C C . ALA A 1 90 ? -6.126 -6.457 -37.316 1.00 52.34 90 ALA A C 1
ATOM 725 O O . ALA A 1 90 ? -7.258 -6.813 -37.661 1.00 52.34 90 ALA A O 1
ATOM 726 N N . LYS A 1 91 ? -5.147 -6.200 -38.197 1.00 51.12 91 LYS A N 1
ATOM 727 C CA . LYS A 1 91 ? -5.265 -6.539 -39.620 1.00 51.12 91 LYS A CA 1
ATOM 728 C C 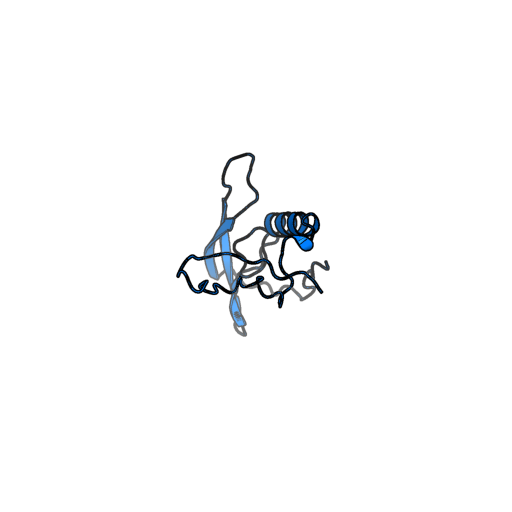. LYS A 1 91 ? -5.532 -8.042 -39.702 1.00 51.12 91 LYS A C 1
ATOM 730 O O . LYS A 1 91 ? -4.619 -8.850 -39.578 1.00 51.12 91 LYS A O 1
ATOM 735 N N . GLY A 1 92 ? -6.800 -8.418 -39.836 1.00 46.47 92 GLY A N 1
ATOM 736 C CA . GLY A 1 92 ? -7.179 -9.789 -40.112 1.00 46.47 92 GLY A CA 1
ATOM 737 C C . GLY A 1 92 ? -6.665 -10.123 -41.502 1.00 46.47 92 GLY A C 1
ATOM 738 O O . GLY A 1 92 ? -7.117 -9.529 -42.480 1.00 46.47 92 GLY A O 1
ATOM 739 N N . GLY A 1 93 ? -5.709 -11.042 -41.592 1.00 48.81 93 GLY A N 1
ATOM 740 C CA . GLY A 1 93 ? -5.403 -11.691 -42.858 1.00 48.81 93 GLY A CA 1
ATOM 741 C C . GLY A 1 93 ? -6.632 -12.482 -43.298 1.00 48.81 93 GLY A C 1
ATOM 742 O O . GLY A 1 93 ? -7.163 -13.290 -42.535 1.00 48.81 93 GLY A O 1
ATOM 743 N N . VAL A 1 94 ? -7.114 -12.243 -44.514 1.00 50.62 94 VAL A N 1
ATOM 744 C CA . VAL A 1 94 ? -8.115 -13.117 -45.125 1.00 50.62 94 VAL A CA 1
ATOM 745 C C . VAL A 1 94 ? -7.373 -14.334 -45.669 1.00 50.62 94 VAL A C 1
ATOM 747 O O . VAL A 1 94 ? -6.606 -14.220 -46.619 1.00 50.62 94 VAL A O 1
ATOM 750 N N . CYS A 1 95 ? -7.608 -15.507 -45.079 1.00 43.09 95 CYS A N 1
ATOM 751 C CA . CYS A 1 95 ? -7.171 -16.771 -45.662 1.00 43.09 95 CYS A CA 1
ATOM 752 C C . CYS A 1 95 ? -8.099 -17.094 -46.843 1.00 43.09 95 CYS A C 1
ATOM 754 O O . CYS A 1 95 ? -9.205 -17.605 -46.657 1.00 43.09 95 CYS A O 1
ATOM 756 N N . ARG A 1 96 ? -7.692 -16.738 -48.065 1.00 51.88 96 ARG A N 1
ATOM 757 C CA . ARG A 1 96 ? -8.345 -17.212 -49.293 1.00 51.88 96 ARG A CA 1
ATOM 758 C C . ARG A 1 96 ? -7.588 -18.436 -49.791 1.00 51.88 96 ARG A C 1
ATOM 760 O O . ARG A 1 96 ? -6.378 -18.390 -49.970 1.00 51.88 96 ARG A O 1
ATOM 767 N N . LYS A 1 97 ? -8.311 -19.530 -50.024 1.00 47.66 97 LYS A N 1
ATOM 768 C CA . LYS A 1 97 ? -7.768 -20.687 -50.738 1.00 47.66 97 LYS A CA 1
ATOM 769 C C . LYS A 1 97 ? -7.578 -20.310 -52.205 1.00 47.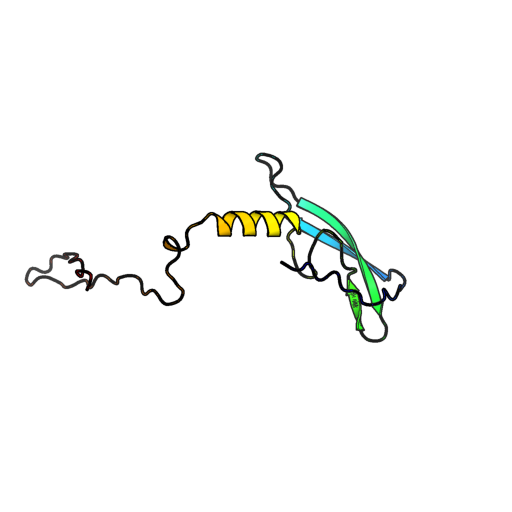66 97 LYS A C 1
ATOM 771 O O . LYS A 1 97 ? -8.518 -19.838 -52.842 1.00 47.66 97 LYS A O 1
ATOM 776 N N . ASN A 1 98 ? -6.378 -20.530 -52.731 1.00 54.06 98 ASN A N 1
ATOM 777 C CA . ASN A 1 98 ? -6.127 -20.532 -54.172 1.00 54.06 98 ASN A CA 1
ATOM 778 C C . ASN A 1 98 ? -6.929 -21.698 -54.817 1.00 54.06 98 ASN A C 1
ATOM 780 O O . ASN A 1 98 ? -7.179 -22.687 -54.120 1.00 54.06 98 ASN A O 1
ATOM 784 N N . PRO A 1 99 ? -7.351 -21.643 -56.098 1.00 58.47 99 PRO A N 1
ATOM 785 C CA . PRO A 1 99 ? -7.948 -22.778 -56.821 1.00 58.47 99 PRO A CA 1
ATOM 786 C C . PRO A 1 99 ? -7.209 -24.125 -56.684 1.00 58.47 99 PRO A C 1
ATOM 788 O O . PRO A 1 99 ? -7.845 -25.168 -56.808 1.00 58.47 99 PRO A O 1
ATOM 791 N N . ASN A 1 100 ? -5.918 -24.126 -56.333 1.00 65.81 100 ASN A N 1
ATOM 792 C CA . ASN A 1 100 ? -5.139 -25.341 -56.043 1.00 65.81 100 ASN A CA 1
ATOM 793 C C . ASN A 1 100 ? -5.111 -25.748 -54.546 1.00 65.81 100 ASN A C 1
ATOM 795 O O . ASN A 1 100 ? -4.320 -26.597 -54.150 1.00 65.81 100 ASN A O 1
ATOM 799 N N . ASN A 1 101 ? -5.962 -25.153 -53.699 1.00 56.81 101 ASN A N 1
ATOM 800 C CA . ASN A 1 101 ? -6.111 -25.410 -52.254 1.00 56.81 101 ASN A CA 1
ATOM 801 C C . ASN A 1 101 ? -4.878 -25.085 -51.372 1.00 56.81 101 ASN A C 1
ATOM 803 O O . ASN A 1 101 ? -4.854 -25.442 -50.194 1.00 56.81 101 ASN A O 1
ATOM 807 N N . SER A 1 102 ? -3.890 -24.357 -51.899 1.00 50.84 102 SER A N 1
ATOM 808 C CA . SER A 1 102 ? -2.758 -23.809 -51.134 1.00 50.84 102 SER A CA 1
ATOM 809 C C . SER A 1 102 ? -3.165 -22.546 -50.355 1.00 50.84 102 SER A C 1
ATOM 811 O O . SER A 1 102 ? -3.939 -21.727 -50.863 1.00 50.84 102 SER A O 1
ATOM 813 N N . MET A 1 103 ? -2.657 -22.380 -49.126 1.00 45.38 103 MET A N 1
ATOM 814 C CA . MET A 1 103 ? -2.836 -21.163 -48.318 1.00 45.38 103 MET A CA 1
ATOM 815 C C . MET A 1 103 ? -1.752 -20.139 -48.669 1.00 45.38 103 MET A C 1
ATOM 817 O O . MET A 1 103 ? -0.578 -20.397 -48.422 1.00 45.38 103 MET A O 1
ATOM 821 N N . GLU A 1 104 ? -2.133 -18.968 -49.176 1.00 49.72 104 GLU A N 1
ATOM 822 C CA . GLU A 1 104 ? -1.237 -17.808 -49.277 1.00 49.72 104 GLU A CA 1
ATOM 823 C C . GLU A 1 104 ? -1.759 -16.661 -48.401 1.00 49.72 104 GLU A C 1
ATOM 825 O O . GLU A 1 104 ? -2.949 -16.334 -48.431 1.00 49.72 104 GLU A O 1
ATOM 830 N N . LEU A 1 105 ? -0.869 -16.051 -47.606 1.00 46.81 105 LEU A N 1
ATOM 831 C CA . LEU A 1 105 ? -1.134 -14.783 -46.925 1.00 46.81 105 LEU A CA 1
ATOM 832 C C . LEU A 1 105 ? -0.861 -13.643 -47.911 1.00 46.81 105 LEU A C 1
ATOM 834 O O . LEU A 1 105 ? 0.292 -13.297 -48.150 1.00 46.81 105 LEU A O 1
ATOM 838 N N . SER A 1 106 ? -1.909 -13.027 -48.452 1.00 54.03 106 SER A N 1
ATOM 839 C CA . SER A 1 106 ? -1.769 -11.748 -49.150 1.00 54.03 106 SER A CA 1
ATOM 840 C C . SER A 1 106 ? -1.944 -10.601 -48.156 1.00 54.03 106 SER A C 1
ATOM 842 O O . SER A 1 106 ? -3.008 -10.469 -47.540 1.00 54.03 106 SER A O 1
ATOM 844 N N . GLU A 1 107 ? -0.925 -9.761 -48.004 1.00 41.91 107 GLU A N 1
ATOM 845 C CA . GLU A 1 107 ? -1.025 -8.533 -47.217 1.00 41.91 107 GLU A CA 1
ATOM 846 C C . GLU A 1 107 ? -1.977 -7.539 -47.898 1.00 41.91 107 GLU A C 1
ATOM 848 O O . GLU A 1 107 ? -1.919 -7.322 -49.107 1.00 41.91 107 GLU A O 1
ATOM 853 N N . ILE A 1 108 ? -2.874 -6.923 -47.122 1.00 46.31 108 ILE A N 1
ATOM 854 C CA . ILE A 1 108 ? -3.738 -5.846 -47.621 1.00 46.31 108 ILE A CA 1
ATOM 855 C C . ILE A 1 108 ? -2.888 -4.565 -47.680 1.00 46.31 108 ILE A C 1
ATOM 857 O O . ILE A 1 108 ? -2.425 -4.125 -46.611 1.00 46.31 108 ILE A O 1
ATOM 861 N N . PRO A 1 109 ? -2.684 -3.948 -48.866 1.00 40.09 109 PRO A N 1
ATOM 862 C CA . PRO A 1 109 ? -1.952 -2.693 -48.957 1.00 40.09 109 PRO A CA 1
ATOM 863 C C . PRO A 1 109 ? -2.699 -1.618 -48.167 1.00 40.09 109 PRO A C 1
ATOM 865 O O . PRO A 1 109 ? -3.928 -1.535 -48.205 1.00 40.09 109 PRO A O 1
ATOM 868 N N . ALA A 1 110 ? -1.950 -0.843 -47.385 1.00 45.28 110 ALA A N 1
ATOM 869 C CA . ALA A 1 110 ? -2.505 0.278 -46.644 1.00 45.28 110 ALA A CA 1
ATOM 870 C C . ALA A 1 110 ? -3.018 1.331 -47.639 1.00 45.28 110 ALA A C 1
ATOM 872 O O . ALA A 1 110 ? -2.267 1.750 -48.517 1.00 45.28 110 ALA A O 1
ATOM 873 N N . SER A 1 111 ? -4.290 1.708 -47.507 1.00 45.12 111 SER A N 1
ATOM 874 C CA . SER A 1 111 ? -4.846 2.932 -48.091 1.00 45.12 111 SER A CA 1
ATOM 875 C C . SER A 1 111 ? -4.451 4.138 -47.254 1.00 45.12 111 SER A C 1
ATOM 877 O O . SER A 1 111 ? -4.614 4.012 -46.014 1.00 45.12 111 SER A O 1
#